Protein AF-A0A2P2IF56-F1 (afdb_monomer_lite)

Secondary structure (DSSP, 8-state):
--HHHHHHHHHHHHHHHHHHHHHHHHHHHHH-GGGHHHHHHHHHH---TTTTSTTHHHHHHHHHHTT-SHHHIIIIIIHHHHHHTTGGG----SHHHHHHHHHHHHHHHHHHHHHHHHHTT-

Radius of gyration: 17.02 Å; chains: 1; bounding box: 40×33×52 Å

Organism: NCBI:txid1518452

Foldseek 3Di:
DDPVVVVVVVVVVVVVVVVVVLVVLLVVCVVAVLCLLVVQVCLVPDDDPPPPPPCVVVVQVVVVVVPDDLQCCLPVPLVCSCVSSVLVPRDHPDPSSVVSSVSSVVVSVVSVVVVVVVVVVD

Sequence (122 aa):
LDLTKILLRIAKDESSHNVFYNQVVDAHLELNPDLITHVWPVIRNFKMPGGSLKDFDERMKAIQKVGYGSEEYVNQVLDVLIKRWKITKLEPKTLEGKKAKENILKYVEKLKRINAKLKKRN

pLDDT: mean 91.29, std 8.12, range [54.56, 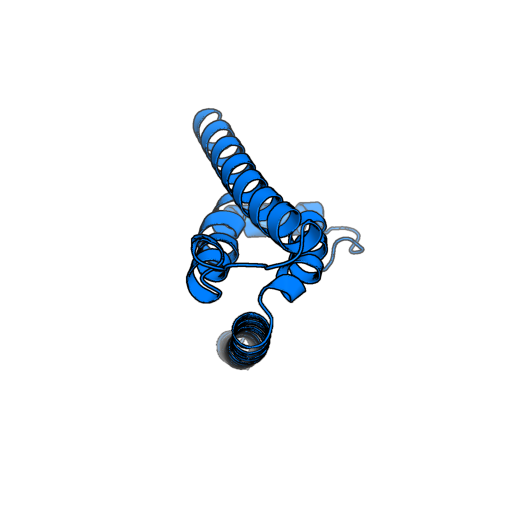98.31]

Structure (mmCIF, N/CA/C/O backbone):
data_AF-A0A2P2IF56-F1
#
_entry.id   AF-A0A2P2IF56-F1
#
loop_
_atom_site.group_PDB
_atom_site.id
_atom_site.type_symbol
_atom_site.label_atom_id
_atom_site.label_alt_id
_atom_site.label_comp_id
_atom_site.label_asym_id
_atom_site.label_entity_id
_atom_site.label_seq_id
_atom_site.pdbx_PDB_ins_code
_atom_site.Cartn_x
_atom_site.Cartn_y
_atom_site.Cartn_z
_atom_site.occupancy
_atom_site.B_iso_or_equiv
_atom_site.auth_seq_id
_atom_site.auth_comp_id
_atom_site.auth_asym_id
_atom_site.auth_atom_id
_atom_site.pdbx_PDB_model_num
ATOM 1 N N . LEU A 1 1 ? 12.502 -9.087 -33.395 1.00 58.44 1 LEU A N 1
ATOM 2 C CA . LEU A 1 1 ? 11.429 -9.198 -32.381 1.00 58.44 1 LEU A CA 1
ATOM 3 C C . LEU A 1 1 ? 11.254 -7.827 -31.750 1.00 58.44 1 LEU A C 1
ATOM 5 O O . LEU A 1 1 ? 12.242 -7.245 -31.333 1.00 58.44 1 LEU A O 1
ATOM 9 N N . ASP A 1 2 ? 10.042 -7.291 -31.762 1.00 85.50 2 ASP A N 1
ATOM 10 C CA . ASP A 1 2 ? 9.759 -5.920 -31.335 1.00 85.50 2 ASP A CA 1
ATOM 11 C C . ASP A 1 2 ? 9.714 -5.849 -29.798 1.00 85.50 2 ASP A C 1
ATOM 13 O O . ASP A 1 2 ? 8.799 -6.404 -29.186 1.00 85.50 2 ASP A O 1
ATOM 17 N N . LEU A 1 3 ? 10.727 -5.230 -29.177 1.00 91.31 3 LEU A N 1
ATOM 18 C CA . LEU A 1 3 ? 10.863 -5.063 -27.719 1.00 91.31 3 LEU A CA 1
ATOM 19 C C . LEU A 1 3 ? 9.564 -4.541 -27.087 1.00 91.31 3 LEU A C 1
ATOM 21 O O . LEU A 1 3 ? 9.150 -5.010 -26.027 1.00 91.31 3 LEU A O 1
ATOM 25 N N . THR A 1 4 ? 8.876 -3.643 -27.791 1.00 92.75 4 THR A N 1
ATOM 26 C CA . THR A 1 4 ? 7.581 -3.088 -27.395 1.00 92.75 4 THR A CA 1
ATOM 27 C C . THR A 1 4 ? 6.544 -4.178 -27.141 1.00 92.75 4 THR A C 1
ATOM 29 O O . THR A 1 4 ? 5.838 -4.140 -26.137 1.00 92.75 4 THR A O 1
ATOM 32 N N . LYS A 1 5 ? 6.473 -5.204 -27.998 1.00 92.81 5 LYS A N 1
ATOM 33 C CA . LYS A 1 5 ? 5.502 -6.301 -27.851 1.00 92.81 5 LYS A CA 1
ATOM 34 C C . LYS A 1 5 ? 5.762 -7.138 -26.602 1.00 92.81 5 LYS A C 1
ATOM 36 O O . LYS A 1 5 ? 4.810 -7.576 -25.962 1.00 92.81 5 LYS A O 1
ATOM 41 N N . ILE A 1 6 ? 7.031 -7.351 -26.250 1.00 94.62 6 ILE A N 1
ATOM 42 C CA . ILE A 1 6 ? 7.403 -8.086 -25.033 1.00 94.62 6 ILE A CA 1
ATOM 43 C C . ILE A 1 6 ? 7.020 -7.264 -23.800 1.00 94.62 6 ILE A C 1
ATOM 45 O O . ILE A 1 6 ? 6.339 -7.776 -22.913 1.00 94.62 6 ILE A O 1
ATOM 49 N N . LEU A 1 7 ? 7.389 -5.979 -23.772 1.00 94.56 7 LEU A N 1
ATOM 50 C CA . LEU A 1 7 ? 7.087 -5.090 -22.649 1.00 94.56 7 LEU A CA 1
ATOM 51 C C . LEU A 1 7 ? 5.579 -4.908 -22.437 1.00 94.56 7 LEU A C 1
ATOM 53 O O . LEU A 1 7 ? 5.117 -4.972 -21.302 1.00 94.56 7 LEU A O 1
ATOM 57 N N . LEU A 1 8 ? 4.796 -4.756 -23.510 1.00 94.56 8 LEU A N 1
ATOM 58 C CA . LEU A 1 8 ? 3.335 -4.662 -23.417 1.00 94.56 8 LEU A CA 1
ATOM 59 C C . LEU A 1 8 ? 2.703 -5.936 -22.852 1.00 94.56 8 LEU A C 1
ATOM 61 O O . LEU A 1 8 ? 1.718 -5.858 -22.119 1.00 94.56 8 LEU A O 1
ATOM 65 N N . ARG A 1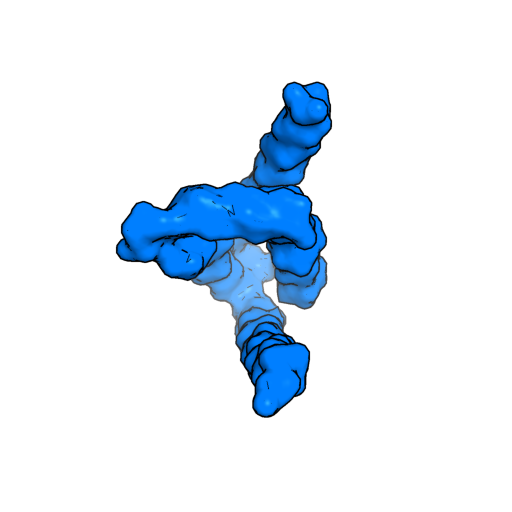 9 ? 3.261 -7.109 -23.168 1.00 94.31 9 ARG A N 1
ATOM 66 C CA . ARG A 1 9 ? 2.770 -8.373 -22.617 1.00 94.31 9 ARG A CA 1
ATOM 67 C C . ARG A 1 9 ? 3.053 -8.478 -21.121 1.00 94.31 9 ARG A C 1
ATOM 69 O O . ARG A 1 9 ? 2.128 -8.758 -20.370 1.00 94.31 9 ARG A O 1
ATOM 76 N N . ILE A 1 10 ? 4.273 -8.148 -20.695 1.00 95.19 10 ILE A N 1
ATOM 77 C CA . ILE A 1 10 ? 4.637 -8.094 -19.270 1.00 95.19 10 ILE A CA 1
ATOM 78 C C . ILE A 1 10 ? 3.734 -7.099 -18.528 1.00 95.19 10 ILE A C 1
ATOM 80 O O . ILE A 1 10 ? 3.155 -7.438 -17.503 1.00 95.19 10 ILE A O 1
ATOM 84 N N . ALA A 1 11 ? 3.543 -5.894 -19.072 1.00 93.81 11 ALA A N 1
ATOM 85 C CA . ALA A 1 11 ? 2.684 -4.881 -18.462 1.00 93.81 11 ALA A CA 1
ATOM 86 C C . ALA A 1 11 ? 1.228 -5.357 -18.307 1.00 93.81 11 ALA A C 1
ATOM 88 O O . ALA A 1 11 ? 0.586 -5.074 -17.294 1.00 93.81 11 ALA A O 1
ATOM 89 N N . LYS A 1 12 ? 0.704 -6.106 -19.286 1.00 94.88 12 LYS A N 1
ATOM 90 C CA . LYS A 1 12 ? -0.639 -6.695 -19.211 1.00 94.88 12 LYS A CA 1
ATOM 91 C C . LYS A 1 12 ? -0.742 -7.723 -18.081 1.00 94.88 12 LYS A C 1
ATOM 93 O O . LYS A 1 12 ? -1.722 -7.698 -17.331 1.00 94.88 12 LYS A O 1
ATOM 98 N N . ASP A 1 13 ? 0.256 -8.584 -17.939 1.00 96.38 13 ASP A N 1
ATOM 99 C CA . ASP A 1 13 ? 0.278 -9.597 -16.884 1.00 96.38 13 ASP A CA 1
ATOM 100 C C . ASP A 1 13 ? 0.353 -8.929 -15.498 1.00 96.38 13 ASP A C 1
ATOM 102 O O . ASP A 1 13 ? -0.492 -9.192 -14.640 1.00 96.38 13 ASP A O 1
ATOM 106 N N . GLU A 1 14 ? 1.241 -7.946 -15.321 1.00 93.56 14 GLU A N 1
ATOM 107 C CA . GLU A 1 14 ? 1.349 -7.165 -14.079 1.00 93.56 14 GLU A CA 1
ATOM 108 C C . GLU A 1 14 ? 0.062 -6.405 -13.738 1.00 93.56 14 GLU A C 1
ATOM 110 O O . GLU A 1 14 ? -0.339 -6.336 -12.574 1.00 93.56 14 GLU A O 1
ATOM 115 N N . SER A 1 15 ? -0.643 -5.876 -14.743 1.00 93.94 15 SER A N 1
ATOM 116 C CA . SER A 1 15 ? -1.939 -5.224 -14.520 1.00 93.94 15 SER A CA 1
ATOM 117 C C . SER A 1 15 ? -2.990 -6.205 -13.984 1.00 93.94 15 SER A C 1
ATOM 119 O O . SER A 1 15 ? -3.770 -5.856 -13.097 1.00 93.94 15 SER A O 1
ATOM 121 N N . SER A 1 16 ? -2.966 -7.456 -14.456 1.00 94.75 16 SER A N 1
ATOM 122 C CA . SER A 1 16 ? -3.888 -8.505 -14.014 1.00 94.75 16 SER A CA 1
ATOM 123 C C . SER A 1 16 ? -3.562 -8.954 -12.589 1.00 94.75 16 SER A C 1
ATOM 125 O O . SER A 1 16 ? -4.464 -9.047 -11.754 1.00 94.75 16 SER A O 1
ATOM 127 N N . HIS A 1 17 ? -2.275 -9.138 -12.271 1.00 96.19 17 HIS A N 1
ATOM 128 C CA . HIS A 1 17 ? -1.817 -9.413 -10.906 1.00 96.19 17 HIS A CA 1
ATOM 129 C C . HIS A 1 17 ? -2.217 -8.294 -9.943 1.00 96.19 17 HIS A C 1
ATOM 131 O O . HIS A 1 17 ? -2.765 -8.556 -8.872 1.00 96.19 17 HIS A O 1
ATOM 137 N N . ASN A 1 18 ? -2.002 -7.037 -10.337 1.00 94.31 18 ASN A N 1
ATOM 138 C CA . ASN A 1 18 ? -2.368 -5.883 -9.527 1.00 94.31 18 ASN A CA 1
ATOM 139 C C . ASN A 1 18 ? -3.869 -5.864 -9.206 1.00 94.31 18 ASN A C 1
ATOM 141 O O . ASN A 1 18 ? -4.246 -5.643 -8.054 1.00 94.31 18 ASN A O 1
ATOM 145 N N . VAL A 1 19 ? -4.731 -6.120 -10.195 1.00 95.56 19 VAL A N 1
ATOM 146 C CA . VAL A 1 19 ? -6.184 -6.181 -9.981 1.00 95.56 19 VAL A CA 1
ATOM 147 C C . VAL A 1 19 ? -6.548 -7.313 -9.026 1.00 95.56 19 VAL A C 1
ATOM 149 O O . VAL A 1 19 ? -7.280 -7.060 -8.067 1.00 95.56 19 VAL A O 1
ATOM 152 N N . PHE A 1 20 ? -6.007 -8.512 -9.249 1.00 97.19 20 PHE A N 1
ATOM 153 C CA . PHE A 1 20 ? -6.272 -9.684 -8.418 1.00 97.19 20 PHE A CA 1
ATOM 154 C C . PHE A 1 20 ? -5.918 -9.433 -6.946 1.00 97.19 20 PHE A C 1
ATOM 156 O O . PHE A 1 20 ? -6.792 -9.514 -6.082 1.00 97.19 20 PHE A O 1
ATOM 163 N N . TYR A 1 21 ? -4.673 -9.046 -6.647 1.00 96.31 21 TYR A N 1
ATOM 164 C CA . TYR A 1 21 ? -4.247 -8.816 -5.262 1.00 96.31 21 TYR A CA 1
ATOM 165 C C . TYR A 1 21 ? -5.039 -7.697 -4.590 1.00 96.31 21 TYR A C 1
ATOM 167 O O . TYR A 1 21 ? -5.411 -7.815 -3.422 1.00 96.31 21 TYR A O 1
ATOM 175 N N . ASN A 1 22 ? -5.351 -6.629 -5.325 1.00 96.00 22 ASN A N 1
ATOM 176 C CA . ASN A 1 22 ? -6.147 -5.545 -4.773 1.00 96.00 22 ASN A CA 1
ATOM 177 C C . ASN A 1 22 ? -7.570 -5.977 -4.419 1.00 96.00 22 ASN A C 1
ATOM 179 O O . ASN A 1 22 ? -8.067 -5.546 -3.384 1.00 96.00 22 ASN A O 1
ATOM 183 N N . GLN A 1 23 ? -8.219 -6.789 -5.258 1.00 96.75 23 GLN A N 1
ATOM 184 C CA . GLN A 1 23 ? -9.556 -7.323 -4.976 1.00 96.75 23 GLN A CA 1
ATOM 185 C C . GLN A 1 23 ? -9.544 -8.260 -3.769 1.00 96.75 23 GLN A C 1
ATOM 187 O O . GLN A 1 23 ? -10.430 -8.175 -2.926 1.00 96.75 23 GLN A O 1
ATOM 192 N N . VAL A 1 24 ? -8.519 -9.110 -3.658 1.00 97.50 24 VAL A N 1
ATOM 193 C CA . VAL A 1 24 ? -8.356 -10.004 -2.508 1.00 97.50 24 VAL A CA 1
ATOM 194 C C . VAL A 1 24 ? -8.235 -9.195 -1.218 1.00 97.50 24 VAL A C 1
ATOM 196 O O . VAL A 1 24 ? -8.986 -9.448 -0.281 1.00 97.50 24 VAL A O 1
ATOM 199 N N . VAL A 1 25 ? -7.339 -8.206 -1.162 1.00 97.31 25 VAL A N 1
ATOM 200 C CA . VAL A 1 25 ? -7.155 -7.380 0.045 1.00 97.31 25 VAL A CA 1
ATOM 201 C C . VAL A 1 25 ? -8.422 -6.595 0.387 1.00 97.31 25 VAL A C 1
ATOM 203 O O . VAL A 1 25 ? -8.807 -6.566 1.552 1.00 97.31 25 VAL A O 1
ATOM 206 N N . ASP A 1 26 ? -9.090 -6.007 -0.609 1.00 97.25 26 ASP A N 1
ATOM 207 C CA . ASP A 1 26 ? -10.341 -5.264 -0.409 1.00 97.25 26 ASP A CA 1
ATOM 208 C C . ASP A 1 26 ? -11.421 -6.158 0.221 1.00 97.25 26 ASP A C 1
ATOM 210 O O . ASP A 1 26 ? -11.948 -5.836 1.283 1.00 97.25 26 ASP A O 1
ATOM 214 N N . ALA A 1 27 ? -11.648 -7.350 -0.344 1.00 97.75 27 ALA A N 1
ATOM 215 C CA . ALA A 1 27 ? -12.611 -8.315 0.186 1.00 97.75 27 ALA A CA 1
ATOM 216 C C . ALA A 1 27 ? -12.279 -8.755 1.624 1.00 97.75 27 ALA A C 1
ATOM 218 O O . ALA A 1 27 ? -13.170 -8.878 2.463 1.00 97.75 27 ALA A O 1
ATOM 219 N N . HIS A 1 28 ? -10.996 -8.959 1.945 1.00 97.38 28 HIS A N 1
ATOM 220 C CA . HIS A 1 28 ? -10.584 -9.309 3.308 1.00 97.38 28 HIS A CA 1
ATOM 221 C C . HIS A 1 28 ? -10.834 -8.167 4.300 1.00 97.38 28 HIS A C 1
ATOM 223 O O . HIS A 1 28 ? -11.284 -8.425 5.415 1.00 97.38 28 HIS A O 1
ATOM 229 N N . LEU A 1 29 ? -10.570 -6.917 3.909 1.00 97.56 29 LEU A N 1
ATOM 230 C CA . LEU A 1 29 ? -10.817 -5.747 4.755 1.00 97.56 29 LEU A CA 1
ATOM 231 C C . LEU A 1 29 ? -12.314 -5.463 4.938 1.00 97.56 29 LEU A C 1
ATOM 233 O O . LEU A 1 29 ? -12.706 -5.004 6.010 1.00 97.56 29 LEU A O 1
ATOM 237 N N . GLU A 1 30 ? -13.146 -5.758 3.936 1.00 96.31 30 GLU A N 1
ATOM 238 C CA . GLU A 1 30 ? -14.608 -5.679 4.052 1.00 96.31 30 GLU A CA 1
ATOM 239 C C . GLU A 1 30 ? -15.156 -6.720 5.041 1.00 96.31 30 GLU A C 1
ATOM 241 O O . GLU A 1 30 ? -16.026 -6.397 5.850 1.00 96.31 30 GLU A O 1
ATOM 246 N N . LEU A 1 31 ? -14.614 -7.943 5.034 1.00 97.44 31 LEU A N 1
ATOM 247 C CA . LEU A 1 31 ? -14.993 -8.997 5.983 1.00 97.44 31 LEU A CA 1
ATOM 248 C C . LEU A 1 31 ? -14.474 -8.727 7.400 1.00 97.44 31 LEU A C 1
ATOM 250 O O . LEU A 1 31 ? -15.193 -8.932 8.380 1.00 97.44 31 LEU A O 1
ATOM 254 N N . ASN A 1 32 ? -13.220 -8.290 7.520 1.00 97.94 32 ASN A N 1
ATOM 255 C CA . ASN A 1 32 ? -12.587 -7.989 8.795 1.00 97.94 32 ASN A CA 1
ATOM 256 C C . ASN A 1 32 ? -11.702 -6.729 8.707 1.00 97.94 32 ASN A C 1
ATOM 258 O O . ASN A 1 32 ? -10.513 -6.816 8.375 1.00 97.94 32 ASN A O 1
ATOM 262 N N . PRO A 1 33 ? -12.243 -5.566 9.110 1.00 97.75 33 PRO A N 1
ATOM 263 C CA . PRO A 1 33 ? -11.506 -4.306 9.155 1.00 97.75 33 PRO A CA 1
ATOM 264 C C . PRO A 1 33 ? -10.232 -4.329 10.013 1.00 97.75 33 PRO A C 1
ATOM 266 O O . PRO A 1 33 ? -9.313 -3.547 9.766 1.00 97.75 33 PRO A O 1
ATOM 269 N N . ASP A 1 34 ? -10.136 -5.214 11.011 1.00 98.25 34 ASP A N 1
ATOM 270 C CA . ASP A 1 34 ? -8.964 -5.306 11.887 1.00 98.25 34 ASP A CA 1
ATOM 271 C C . ASP A 1 34 ? -7.727 -5.893 11.189 1.00 98.25 34 ASP A C 1
ATOM 273 O O . ASP A 1 34 ? -6.603 -5.684 11.654 1.00 98.25 34 ASP A O 1
ATOM 277 N N . LEU A 1 35 ? -7.883 -6.517 10.015 1.00 97.88 35 LEU A N 1
ATOM 278 C CA . LEU A 1 35 ? -6.757 -6.985 9.195 1.00 97.88 35 LEU A CA 1
ATOM 279 C C . LEU A 1 35 ? -5.880 -5.843 8.656 1.00 97.88 35 LEU A C 1
ATOM 281 O O . LEU A 1 35 ? -4.754 -6.084 8.217 1.00 97.88 35 LEU A O 1
ATOM 285 N N . ILE A 1 36 ? -6.331 -4.586 8.759 1.00 97.88 36 ILE A N 1
ATOM 286 C CA . ILE A 1 36 ? -5.508 -3.404 8.458 1.00 97.88 36 ILE A CA 1
ATOM 287 C C . ILE A 1 36 ? -4.208 -3.360 9.285 1.00 97.88 36 ILE A C 1
ATOM 289 O O . ILE A 1 36 ? -3.219 -2.751 8.868 1.00 97.88 36 ILE A O 1
ATOM 293 N N . THR A 1 37 ? -4.174 -4.053 10.429 1.00 98.00 37 THR A N 1
ATOM 294 C CA . THR A 1 37 ? -2.964 -4.287 11.233 1.00 98.00 37 THR A CA 1
ATOM 295 C C . THR A 1 37 ? -1.821 -4.908 10.431 1.00 98.00 37 THR A C 1
ATOM 297 O O . THR A 1 37 ? -0.671 -4.511 10.622 1.00 98.00 37 THR A O 1
ATOM 300 N N . HIS A 1 38 ? -2.118 -5.808 9.490 1.00 97.19 38 HIS A N 1
ATOM 301 C CA . HIS A 1 38 ? -1.123 -6.461 8.634 1.00 97.19 38 HIS A CA 1
ATOM 302 C C . HIS A 1 38 ? -0.699 -5.600 7.440 1.00 97.19 38 HIS A C 1
ATOM 304 O O . HIS A 1 38 ? 0.415 -5.742 6.940 1.00 97.19 38 HIS A O 1
ATOM 310 N N . VAL A 1 39 ? -1.541 -4.656 7.015 1.00 96.56 39 VAL A N 1
ATOM 311 C CA . VAL A 1 39 ? -1.225 -3.725 5.919 1.00 96.56 39 VAL A CA 1
ATOM 312 C C . VAL A 1 39 ? -0.194 -2.683 6.361 1.00 96.56 39 VAL A C 1
ATOM 314 O O . VAL A 1 39 ? 0.706 -2.325 5.599 1.00 96.56 39 VAL A O 1
ATOM 317 N N . TRP A 1 40 ? -0.279 -2.211 7.608 1.00 96.88 40 TRP A N 1
ATOM 318 C CA . TRP A 1 40 ? 0.632 -1.193 8.138 1.00 96.88 40 TRP A CA 1
ATOM 319 C C . TRP A 1 40 ? 2.133 -1.527 8.000 1.00 96.88 40 TRP A C 1
ATOM 321 O O . TRP A 1 40 ? 2.863 -0.703 7.437 1.00 96.88 40 TRP A O 1
ATOM 331 N N . PRO A 1 41 ? 2.642 -2.686 8.467 1.00 96.38 41 PRO A N 1
ATOM 332 C CA . PRO A 1 41 ? 4.062 -3.006 8.345 1.00 96.38 41 PRO A CA 1
ATOM 333 C C . PRO A 1 41 ? 4.520 -3.107 6.886 1.00 96.38 41 PRO A C 1
ATOM 335 O O . PRO A 1 41 ? 5.666 -2.762 6.600 1.00 96.38 41 PRO A O 1
ATOM 338 N N . VAL A 1 42 ? 3.639 -3.513 5.965 1.00 94.38 42 VAL A N 1
ATOM 339 C CA . VAL A 1 42 ? 3.942 -3.563 4.527 1.00 94.38 42 VAL A CA 1
ATOM 340 C C . VAL A 1 42 ? 4.136 -2.152 3.974 1.00 94.38 42 VAL A C 1
ATOM 342 O O . VAL A 1 42 ? 5.163 -1.879 3.361 1.00 94.38 42 VAL A O 1
ATOM 345 N N . ILE A 1 43 ? 3.212 -1.226 4.259 1.00 93.62 43 ILE A N 1
ATOM 346 C CA . ILE A 1 43 ? 3.322 0.175 3.811 1.00 93.62 43 ILE A CA 1
ATOM 347 C C . ILE A 1 43 ? 4.571 0.848 4.392 1.00 93.62 43 ILE A C 1
ATOM 349 O O . ILE A 1 43 ? 5.280 1.559 3.681 1.00 93.62 43 ILE A O 1
ATOM 353 N N . ARG A 1 44 ? 4.859 0.628 5.680 1.00 93.88 44 ARG A N 1
ATOM 354 C CA . ARG A 1 44 ? 5.986 1.271 6.371 1.00 93.88 44 ARG A CA 1
ATOM 355 C C . ARG A 1 44 ? 7.346 0.791 5.871 1.00 93.88 44 ARG A C 1
ATOM 357 O O . ARG A 1 44 ? 8.288 1.580 5.839 1.00 93.88 44 ARG A O 1
ATOM 364 N N . ASN A 1 45 ? 7.459 -0.496 5.553 1.00 91.50 45 ASN A N 1
ATOM 365 C CA . ASN A 1 45 ? 8.733 -1.132 5.224 1.00 91.50 45 ASN A CA 1
ATOM 366 C C . ASN A 1 45 ? 8.905 -1.382 3.722 1.00 91.50 45 ASN A C 1
ATOM 368 O O . ASN A 1 45 ? 9.861 -2.057 3.335 1.00 91.50 45 ASN A O 1
ATOM 372 N N . PHE A 1 46 ? 8.010 -0.853 2.881 1.00 89.44 46 PHE A N 1
ATOM 373 C CA . PHE A 1 46 ? 8.113 -1.009 1.439 1.00 89.44 46 PHE A CA 1
ATOM 374 C C . PHE A 1 46 ? 9.441 -0.443 0.927 1.00 89.44 46 PHE A C 1
ATOM 376 O O . PHE A 1 46 ? 9.815 0.698 1.210 1.00 89.44 46 PHE A O 1
ATOM 383 N N . LYS A 1 47 ? 10.150 -1.259 0.152 1.00 83.38 47 LYS A N 1
ATOM 384 C CA . LYS A 1 47 ? 11.374 -0.891 -0.554 1.00 83.38 47 LYS A CA 1
ATOM 385 C C . LYS A 1 47 ? 11.231 -1.333 -1.996 1.00 83.38 47 LYS A C 1
ATOM 387 O O . LYS A 1 47 ? 10.696 -2.409 -2.258 1.00 83.38 47 LYS A O 1
ATOM 392 N N . MET A 1 48 ? 11.736 -0.515 -2.914 1.00 82.50 48 MET A N 1
ATOM 393 C CA . MET A 1 48 ? 11.782 -0.891 -4.322 1.00 82.50 48 MET A CA 1
ATOM 394 C C . MET A 1 48 ? 12.551 -2.216 -4.474 1.00 82.50 48 MET A C 1
ATOM 396 O O . MET A 1 48 ? 13.661 -2.338 -3.940 1.00 82.50 48 MET A O 1
ATOM 400 N N . PRO A 1 49 ? 11.972 -3.220 -5.156 1.00 77.69 49 PRO A N 1
ATOM 401 C CA . PRO A 1 49 ? 12.658 -4.479 -5.401 1.00 77.69 49 PRO A CA 1
ATOM 402 C C . PRO A 1 49 ? 13.894 -4.238 -6.278 1.00 77.69 49 PRO A C 1
ATOM 404 O O . PRO A 1 49 ? 13.914 -3.331 -7.108 1.00 77.69 49 PRO A O 1
ATOM 407 N N . GLY A 1 50 ? 14.939 -5.046 -6.085 1.00 75.88 50 GLY A N 1
ATOM 408 C CA . GLY A 1 50 ? 16.208 -4.905 -6.811 1.00 75.88 50 GLY A CA 1
ATOM 409 C C . GLY A 1 50 ? 17.313 -4.160 -6.058 1.00 75.88 50 GLY A C 1
ATOM 410 O O . GLY A 1 50 ? 18.398 -4.007 -6.606 1.00 75.88 50 GLY A O 1
ATOM 411 N N . GLY A 1 51 ? 17.095 -3.768 -4.797 1.00 74.12 51 GLY A N 1
ATOM 412 C CA . GLY A 1 51 ? 18.115 -3.112 -3.961 1.00 74.12 51 GLY A CA 1
ATOM 413 C C . GLY A 1 51 ? 19.389 -3.932 -3.696 1.00 74.12 51 GLY A C 1
ATOM 414 O O . GLY A 1 51 ? 20.361 -3.393 -3.186 1.00 74.12 51 GLY A O 1
ATOM 415 N N . SER A 1 52 ? 19.406 -5.223 -4.042 1.00 76.19 52 SER A N 1
ATOM 416 C CA . SER A 1 52 ? 20.597 -6.082 -4.008 1.00 76.19 52 SER A CA 1
ATOM 417 C C . SER A 1 52 ? 21.457 -5.999 -5.278 1.00 76.19 52 SER A C 1
ATOM 419 O O . SER A 1 52 ? 22.497 -6.650 -5.353 1.00 76.19 52 SER A O 1
ATOM 421 N N . LEU A 1 53 ? 21.030 -5.247 -6.299 1.00 81.50 53 LEU A N 1
ATOM 422 C CA . LEU A 1 53 ? 21.794 -5.054 -7.530 1.00 81.50 53 LEU A CA 1
ATOM 423 C C . LEU A 1 53 ? 22.923 -4.043 -7.304 1.00 81.50 53 LEU A C 1
ATOM 425 O O . LEU A 1 53 ? 22.699 -2.968 -6.754 1.00 81.50 53 LEU A O 1
ATOM 429 N N . LYS A 1 54 ? 24.123 -4.367 -7.800 1.00 77.50 54 LYS A N 1
ATOM 430 C CA . LYS A 1 54 ? 25.332 -3.538 -7.651 1.00 77.50 54 LYS A CA 1
ATOM 431 C C . LYS A 1 54 ? 25.146 -2.093 -8.148 1.00 77.50 54 LYS A C 1
ATOM 433 O O . LYS A 1 54 ? 25.640 -1.175 -7.508 1.00 77.50 54 LYS A O 1
ATOM 438 N N . ASP A 1 55 ? 24.367 -1.901 -9.216 1.00 84.38 55 ASP A N 1
ATOM 439 C CA . ASP A 1 55 ? 24.140 -0.590 -9.852 1.00 84.38 55 ASP A CA 1
ATOM 440 C C . ASP A 1 55 ? 22.719 -0.049 -9.600 1.00 84.38 55 ASP A C 1
ATOM 442 O O . ASP A 1 55 ? 22.160 0.691 -10.415 1.00 84.38 55 ASP A O 1
ATOM 446 N N . PHE A 1 56 ? 22.074 -0.472 -8.508 1.00 82.81 56 PHE A N 1
ATOM 447 C CA . PHE A 1 56 ? 20.680 -0.124 -8.225 1.00 82.81 56 PHE A CA 1
ATOM 448 C C . PHE A 1 56 ? 20.448 1.391 -8.177 1.00 82.81 56 PHE A C 1
ATOM 450 O O . PHE A 1 56 ? 19.519 1.889 -8.811 1.00 82.81 56 PHE A O 1
ATOM 457 N N . ASP A 1 57 ? 21.318 2.135 -7.494 1.00 81.69 57 ASP A N 1
ATOM 458 C CA . ASP A 1 57 ? 21.153 3.580 -7.317 1.00 81.69 57 ASP A CA 1
ATOM 459 C C . ASP A 1 57 ? 21.259 4.355 -8.637 1.00 81.69 57 ASP A C 1
ATOM 461 O O . ASP A 1 57 ? 20.515 5.312 -8.865 1.00 81.69 57 ASP A O 1
ATOM 465 N N . GLU A 1 58 ? 22.145 3.934 -9.541 1.00 85.31 58 GLU A N 1
ATOM 466 C CA . GLU A 1 58 ? 22.280 4.548 -10.865 1.00 85.31 58 GLU A CA 1
ATOM 467 C C . GLU A 1 58 ? 21.054 4.272 -11.736 1.00 85.31 58 GLU A C 1
ATOM 469 O O . GLU A 1 58 ? 20.507 5.186 -12.360 1.00 85.31 58 GLU A O 1
ATOM 474 N N . ARG A 1 59 ? 20.561 3.028 -11.715 1.00 83.06 59 ARG A N 1
ATOM 475 C CA . ARG A 1 59 ? 19.337 2.632 -12.425 1.00 83.06 59 ARG A CA 1
ATOM 476 C C . ARG A 1 59 ? 18.122 3.380 -11.894 1.00 83.06 59 ARG A C 1
ATOM 478 O O . ARG A 1 59 ? 17.330 3.890 -12.682 1.00 83.06 59 ARG A O 1
ATOM 485 N N . MET A 1 60 ? 18.000 3.520 -10.576 1.00 83.31 60 MET A N 1
ATOM 486 C CA . MET A 1 60 ? 16.915 4.279 -9.960 1.00 83.31 60 MET A CA 1
ATOM 487 C C . MET A 1 60 ? 16.973 5.762 -10.329 1.00 83.31 60 MET A C 1
ATOM 489 O O . MET A 1 60 ? 15.932 6.339 -10.630 1.00 83.31 60 MET A O 1
ATOM 493 N N . LYS A 1 61 ? 18.161 6.380 -10.387 1.00 84.88 61 LYS A N 1
ATOM 494 C CA . LYS A 1 61 ? 18.311 7.760 -10.886 1.00 84.88 61 LYS A CA 1
ATOM 495 C C . LYS A 1 61 ? 17.875 7.891 -12.346 1.00 84.88 61 LYS A C 1
ATOM 497 O O . LYS A 1 61 ? 17.236 8.879 -12.697 1.00 84.88 61 LYS A O 1
ATOM 502 N N . ALA A 1 62 ? 18.204 6.919 -13.195 1.00 85.75 62 ALA A N 1
ATOM 503 C CA . ALA A 1 62 ? 17.767 6.917 -14.590 1.00 85.75 62 ALA A CA 1
ATOM 504 C C . ALA A 1 62 ? 16.236 6.799 -14.707 1.00 85.75 62 ALA A C 1
ATOM 506 O O . ALA A 1 62 ? 15.62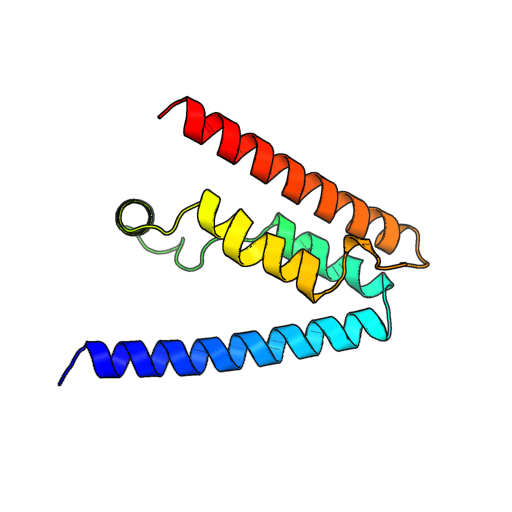5 7.565 -15.447 1.00 85.75 62 ALA A O 1
ATOM 507 N N . ILE A 1 63 ? 15.617 5.910 -13.923 1.00 84.06 63 ILE A N 1
ATOM 508 C CA . ILE A 1 63 ? 14.158 5.718 -13.867 1.00 84.06 63 ILE A CA 1
ATOM 509 C C . ILE A 1 63 ? 13.445 6.981 -13.353 1.00 84.06 63 ILE A C 1
ATOM 511 O O . ILE A 1 63 ? 12.445 7.411 -13.925 1.00 84.06 63 ILE A O 1
ATOM 515 N N . GLN A 1 64 ? 13.991 7.631 -12.324 1.00 83.75 64 GLN A N 1
ATOM 516 C CA . GLN A 1 64 ? 13.447 8.884 -11.793 1.00 83.75 64 GLN A CA 1
ATOM 517 C C . GLN A 1 64 ? 13.432 9.999 -12.841 1.00 83.75 64 GLN A C 1
ATOM 519 O O . GLN A 1 64 ? 12.442 10.716 -12.949 1.00 83.75 64 GLN A O 1
ATOM 524 N N . LYS A 1 65 ? 14.484 10.112 -13.664 1.00 80.94 65 LYS A N 1
ATOM 525 C CA . LYS A 1 65 ? 14.555 11.114 -14.743 1.00 80.94 65 LYS A CA 1
ATOM 526 C C . LYS A 1 65 ? 13.475 10.938 -15.810 1.00 80.94 65 LYS A C 1
ATOM 528 O O . LYS A 1 65 ? 13.085 11.922 -16.426 1.00 80.94 65 LYS A O 1
ATOM 533 N N . VAL A 1 66 ? 13.016 9.708 -16.037 1.00 82.94 66 VAL A N 1
ATOM 534 C CA . VAL A 1 66 ? 11.975 9.398 -17.031 1.00 82.94 66 VAL A CA 1
ATOM 535 C C . VAL A 1 66 ? 10.573 9.316 -16.422 1.00 82.94 66 VAL A C 1
ATOM 537 O O . VAL A 1 66 ? 9.631 8.949 -17.117 1.00 82.94 66 VAL A O 1
ATOM 540 N N . GLY A 1 67 ? 10.420 9.705 -15.150 1.00 75.25 67 GLY A N 1
ATOM 541 C CA . GLY A 1 67 ? 9.115 9.958 -14.541 1.00 75.25 67 GLY A CA 1
ATOM 542 C C . GLY A 1 67 ? 8.621 8.910 -13.545 1.00 75.25 67 GLY A C 1
ATOM 543 O O . GLY A 1 67 ? 7.414 8.808 -13.363 1.00 75.25 67 GLY A O 1
ATOM 544 N N . TYR A 1 68 ? 9.498 8.129 -12.899 1.00 77.69 68 TYR A N 1
ATOM 545 C CA . TYR A 1 68 ? 9.086 7.317 -11.743 1.00 77.69 68 TYR A CA 1
ATOM 546 C C . TYR A 1 68 ? 10.024 7.480 -10.542 1.00 77.69 68 TYR A C 1
ATOM 548 O O . TYR A 1 68 ? 11.130 6.933 -10.502 1.00 77.69 68 TYR A O 1
ATOM 556 N N . GLY A 1 69 ? 9.565 8.222 -9.534 1.00 84.00 69 GLY A N 1
ATOM 557 C CA . GLY A 1 69 ? 10.281 8.458 -8.289 1.00 84.00 69 GLY A CA 1
ATOM 558 C C . GLY A 1 69 ? 9.390 8.429 -7.052 1.00 84.00 69 GLY A C 1
ATOM 559 O O . GLY A 1 69 ? 8.355 7.764 -6.996 1.00 84.00 69 GLY A O 1
ATOM 560 N N . SER A 1 70 ? 9.826 9.132 -6.005 1.00 84.25 70 SER A N 1
ATOM 561 C CA . SER A 1 70 ? 9.115 9.149 -4.723 1.00 84.25 70 SER A CA 1
ATOM 562 C C . SER A 1 70 ? 7.769 9.875 -4.791 1.00 84.25 70 SER A C 1
ATOM 564 O O . SER A 1 70 ? 6.875 9.553 -4.008 1.00 84.25 70 SER A O 1
ATOM 566 N N . GLU A 1 71 ? 7.610 10.848 -5.694 1.00 87.19 71 GLU A N 1
ATOM 567 C CA . GLU A 1 71 ? 6.351 11.574 -5.908 1.00 87.19 71 GLU A CA 1
ATOM 568 C C . GLU A 1 71 ? 5.306 10.667 -6.558 1.00 87.19 71 GLU A C 1
ATOM 570 O O . GLU A 1 71 ? 4.207 10.512 -6.022 1.00 87.19 71 GLU A O 1
ATOM 575 N N . GLU A 1 72 ? 5.669 9.996 -7.650 1.00 88.56 72 GLU A N 1
ATOM 576 C CA . GLU A 1 72 ? 4.776 9.087 -8.363 1.00 88.56 72 GLU A CA 1
ATOM 577 C C . GLU A 1 72 ? 4.383 7.896 -7.501 1.00 88.56 72 GLU A C 1
ATOM 579 O O . GLU A 1 72 ? 3.212 7.528 -7.489 1.00 88.56 72 GLU A O 1
ATOM 584 N N . TYR A 1 73 ? 5.301 7.344 -6.705 1.00 89.62 73 TYR A N 1
ATOM 585 C CA . TYR A 1 73 ? 4.948 6.285 -5.760 1.00 89.62 73 TYR A CA 1
ATOM 586 C C . TYR A 1 73 ? 3.840 6.722 -4.785 1.00 89.62 73 TYR A C 1
ATOM 588 O O . TYR A 1 73 ? 2.870 5.995 -4.565 1.00 89.62 73 TYR A O 1
ATOM 596 N N . VAL A 1 74 ? 3.933 7.926 -4.215 1.00 91.75 74 VAL A N 1
ATOM 597 C CA . VAL A 1 74 ? 2.902 8.412 -3.285 1.00 91.75 74 VAL A CA 1
ATOM 598 C C . VAL A 1 74 ? 1.580 8.667 -4.012 1.00 91.75 74 VAL A C 1
ATOM 600 O O . VAL A 1 74 ? 0.536 8.200 -3.556 1.00 91.75 74 VAL A O 1
ATOM 603 N N . ASN A 1 75 ? 1.621 9.362 -5.148 1.00 90.19 75 ASN A N 1
ATOM 604 C CA . ASN A 1 75 ? 0.416 9.834 -5.831 1.00 90.19 75 ASN A CA 1
ATOM 605 C C . ASN A 1 75 ? -0.290 8.734 -6.640 1.00 90.19 75 ASN A C 1
ATOM 607 O O . ASN A 1 75 ? -1.516 8.678 -6.678 1.00 90.19 75 ASN A O 1
ATOM 611 N N . GLN A 1 76 ? 0.470 7.868 -7.311 1.00 90.44 76 GLN A N 1
ATOM 612 C CA . GLN A 1 76 ? -0.064 6.862 -8.234 1.00 90.44 76 GLN A CA 1
ATOM 613 C C . GLN A 1 76 ? -0.221 5.484 -7.588 1.00 90.44 76 GLN A C 1
ATOM 615 O O . GLN A 1 76 ? -1.028 4.690 -8.064 1.00 90.44 76 GLN A O 1
ATOM 620 N N . VAL A 1 77 ? 0.511 5.190 -6.506 1.00 91.62 77 VAL A N 1
ATOM 621 C CA . VAL A 1 77 ? 0.402 3.905 -5.798 1.00 91.62 77 VAL A CA 1
ATOM 622 C C . VAL A 1 77 ? -0.305 4.088 -4.463 1.00 91.62 77 VAL A C 1
ATOM 624 O O . VAL A 1 77 ? -1.426 3.610 -4.305 1.00 91.62 77 VAL A O 1
ATOM 627 N N . LEU A 1 78 ? 0.300 4.796 -3.503 1.00 94.00 78 LEU A N 1
ATOM 628 C CA . LEU A 1 78 ? -0.249 4.855 -2.143 1.00 94.00 78 LEU A CA 1
ATOM 629 C C . LEU A 1 78 ? -1.641 5.488 -2.102 1.00 94.00 78 LEU A C 1
ATOM 631 O O . LEU A 1 78 ? -2.553 4.884 -1.546 1.00 94.00 78 LEU A O 1
ATOM 635 N N . ASP A 1 79 ? -1.841 6.649 -2.722 1.00 94.56 79 ASP A N 1
ATOM 636 C CA . ASP A 1 79 ? -3.152 7.311 -2.731 1.00 94.56 79 ASP A CA 1
ATOM 637 C C . ASP A 1 79 ? -4.239 6.469 -3.407 1.00 94.56 79 ASP A C 1
ATOM 639 O O . ASP A 1 79 ? -5.380 6.417 -2.933 1.00 94.56 79 ASP A O 1
ATOM 643 N N . VAL A 1 80 ? -3.879 5.755 -4.476 1.00 94.88 80 VAL A N 1
ATOM 644 C CA . VAL A 1 80 ? -4.788 4.833 -5.161 1.00 94.88 80 VAL A CA 1
ATOM 645 C C . VAL A 1 80 ? -5.178 3.680 -4.237 1.00 94.88 80 VAL A C 1
ATOM 647 O O . VAL A 1 80 ? -6.365 3.371 -4.145 1.00 94.88 80 VAL A O 1
ATOM 650 N N . LEU A 1 81 ? -4.227 3.094 -3.502 1.00 95.56 81 LEU A N 1
ATOM 651 C CA . LEU A 1 81 ? -4.497 2.020 -2.538 1.00 95.56 81 LEU A CA 1
ATOM 652 C C . LEU A 1 81 ? -5.349 2.499 -1.353 1.00 95.56 81 LEU A C 1
ATOM 654 O O . LEU A 1 81 ? -6.334 1.845 -1.012 1.00 95.56 81 LEU A O 1
ATOM 658 N N . ILE A 1 82 ? -5.040 3.667 -0.770 1.00 96.38 82 ILE A N 1
ATOM 659 C CA . ILE A 1 82 ? -5.839 4.267 0.316 1.00 96.38 82 ILE A CA 1
ATOM 660 C C . ILE A 1 82 ? -7.292 4.463 -0.124 1.00 96.38 82 ILE A C 1
ATOM 662 O O . ILE A 1 82 ? -8.216 4.146 0.632 1.00 96.38 82 ILE A O 1
ATOM 666 N N . LYS A 1 83 ? -7.500 4.973 -1.345 1.00 96.38 83 LYS A N 1
ATOM 667 C CA . LYS A 1 83 ? -8.837 5.181 -1.909 1.00 96.38 83 LYS A CA 1
ATOM 668 C C . LYS A 1 83 ? -9.534 3.855 -2.207 1.00 96.38 83 LYS A C 1
ATOM 670 O O . LYS A 1 83 ? -10.702 3.707 -1.854 1.00 96.38 83 LYS A O 1
ATOM 675 N N . ARG A 1 84 ? -8.835 2.913 -2.847 1.00 95.44 84 ARG A N 1
ATOM 676 C CA . ARG A 1 84 ? -9.392 1.629 -3.288 1.00 95.44 84 ARG A CA 1
ATOM 677 C C . ARG A 1 84 ? -9.862 0.783 -2.113 1.00 95.44 84 ARG A C 1
ATOM 679 O O . ARG A 1 84 ? -11.014 0.383 -2.110 1.00 95.44 84 ARG A O 1
ATOM 686 N N . TRP A 1 85 ? -9.022 0.621 -1.094 1.00 97.31 85 TRP A N 1
ATOM 687 C CA . TRP A 1 85 ? -9.343 -0.134 0.125 1.00 97.31 85 TRP A CA 1
ATOM 688 C C . TRP A 1 85 ? -10.139 0.675 1.155 1.00 97.31 85 TRP A C 1
ATOM 690 O O . TRP A 1 85 ? -10.279 0.265 2.306 1.00 97.31 85 TRP A O 1
ATOM 700 N N . LYS A 1 86 ? -10.615 1.871 0.775 1.00 96.88 86 LYS A N 1
ATOM 701 C CA . LYS A 1 86 ? -11.464 2.746 1.597 1.00 96.88 86 LYS A CA 1
ATOM 702 C C . LYS A 1 86 ? -10.887 2.992 3.002 1.00 96.88 86 LYS A C 1
ATOM 704 O O . LYS A 1 86 ? -11.645 3.189 3.951 1.00 96.88 86 LYS A O 1
ATOM 709 N N . ILE A 1 87 ? -9.556 3.043 3.148 1.00 96.69 87 ILE A N 1
ATOM 710 C CA . ILE A 1 87 ? -8.875 3.035 4.460 1.00 96.69 87 ILE A CA 1
ATOM 711 C C . ILE A 1 87 ? -9.352 4.183 5.354 1.00 96.69 87 ILE A C 1
ATOM 713 O O . ILE A 1 87 ? -9.548 3.994 6.552 1.00 96.69 87 ILE A O 1
ATOM 717 N N . THR A 1 88 ? -9.622 5.362 4.788 1.00 96.25 88 THR A N 1
ATOM 718 C CA . THR A 1 88 ? -10.149 6.516 5.536 1.00 96.25 88 THR A CA 1
ATOM 719 C C . THR A 1 88 ? -11.483 6.215 6.227 1.00 96.25 88 THR A C 1
ATOM 721 O O . THR A 1 88 ? -11.709 6.668 7.349 1.00 96.25 88 THR A O 1
ATOM 724 N N . LYS A 1 89 ? -12.346 5.418 5.589 1.00 96.19 89 LYS A N 1
ATOM 725 C CA . LYS A 1 89 ? -13.686 5.055 6.077 1.00 96.19 89 LYS A CA 1
ATOM 726 C C . LYS A 1 89 ? -13.725 3.714 6.810 1.00 96.19 89 LYS A C 1
ATOM 728 O O . LYS A 1 89 ? -14.749 3.389 7.386 1.00 96.19 89 LYS A O 1
ATOM 733 N N . LEU A 1 90 ? -12.632 2.955 6.801 1.00 96.25 90 LEU A N 1
ATOM 734 C CA . LEU A 1 90 ? -12.559 1.647 7.444 1.00 96.25 90 LEU A CA 1
ATOM 735 C C . LEU A 1 90 ? -12.791 1.769 8.959 1.00 96.25 90 LEU A 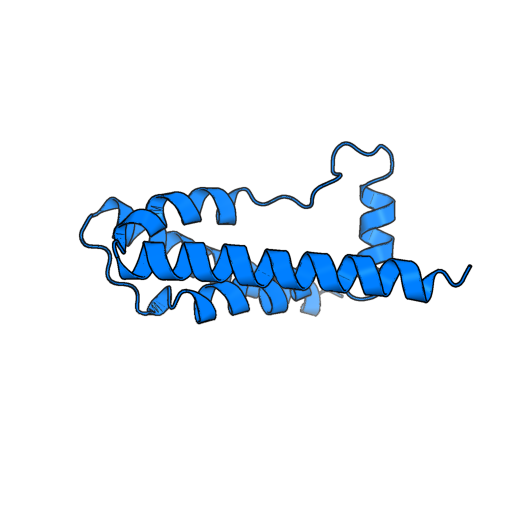C 1
ATOM 737 O O . LEU A 1 90 ? -12.225 2.666 9.588 1.00 96.25 90 LEU A O 1
ATOM 741 N N . GLU A 1 91 ? -13.563 0.866 9.563 1.00 96.94 91 GLU A N 1
ATOM 742 C CA . GLU A 1 91 ? -13.883 0.896 11.001 1.00 96.94 91 GLU A CA 1
ATOM 743 C C . GLU A 1 91 ? -13.366 -0.357 11.735 1.00 96.94 91 GLU A C 1
ATOM 745 O O . GLU A 1 91 ? -14.138 -1.268 12.036 1.00 96.94 91 GLU A O 1
ATOM 750 N N . PRO A 1 92 ? -12.053 -0.435 12.036 1.00 97.62 92 PRO A N 1
ATOM 751 C CA . PRO A 1 92 ? -11.500 -1.498 12.873 1.00 97.62 92 PRO A CA 1
ATOM 752 C C . PRO A 1 92 ? -12.098 -1.476 14.282 1.00 97.62 92 PRO A C 1
ATOM 754 O O . PRO A 1 92 ? -12.280 -0.404 14.873 1.00 97.62 92 PRO A O 1
ATOM 757 N N . LYS A 1 93 ? -12.379 -2.653 14.845 1.00 97.69 93 LYS A N 1
ATOM 758 C CA . LYS A 1 93 ? -12.997 -2.784 16.172 1.00 97.69 93 LYS A CA 1
ATOM 759 C C . LYS A 1 93 ? -11.940 -2.813 17.273 1.00 97.69 93 LYS A C 1
ATOM 761 O O . LYS A 1 93 ? -12.149 -2.231 18.340 1.00 97.69 93 LYS A O 1
ATOM 766 N N . THR A 1 94 ? -10.790 -3.421 16.999 1.00 98.06 94 THR A N 1
ATOM 767 C CA . THR A 1 94 ? -9.665 -3.549 17.931 1.00 98.06 94 THR A CA 1
ATOM 768 C C . THR A 1 94 ? -8.868 -2.250 18.066 1.00 98.06 94 THR A C 1
ATOM 770 O O . THR A 1 94 ? -8.843 -1.388 17.181 1.00 98.06 94 THR A O 1
ATOM 773 N N . LEU A 1 95 ? -8.162 -2.107 19.191 1.00 98.12 95 LEU A N 1
ATOM 774 C CA . LEU A 1 95 ? -7.258 -0.977 19.413 1.00 98.12 95 LEU A CA 1
ATOM 775 C C . LEU A 1 95 ? -6.089 -0.976 18.413 1.00 98.12 95 LEU A C 1
ATOM 777 O O . LEU A 1 95 ? -5.664 0.085 17.955 1.00 98.12 95 LEU A O 1
ATOM 781 N N . GLU A 1 96 ? -5.576 -2.154 18.069 1.00 97.81 96 GLU A N 1
ATOM 782 C CA . GLU A 1 96 ? -4.465 -2.334 17.133 1.00 97.81 96 GLU A CA 1
ATOM 783 C C . GLU A 1 96 ? -4.867 -1.943 15.714 1.00 97.81 96 GLU A C 1
ATOM 785 O O . GLU A 1 96 ? -4.144 -1.184 15.069 1.00 97.81 96 GLU A O 1
ATOM 790 N N . GLY A 1 97 ? -6.049 -2.370 15.258 1.00 98.12 97 GLY A N 1
ATOM 791 C CA . GLY A 1 97 ? -6.598 -1.985 13.961 1.00 98.12 97 GLY A CA 1
ATOM 792 C C . GLY A 1 97 ? -6.792 -0.476 13.838 1.00 98.12 97 GLY A C 1
ATOM 793 O O . GLY A 1 97 ? -6.356 0.130 12.856 1.00 98.12 97 GLY A O 1
ATOM 794 N N . LYS A 1 98 ? -7.353 0.168 14.871 1.00 98.31 98 LYS A N 1
ATOM 795 C CA . LYS A 1 98 ? -7.515 1.634 14.910 1.00 98.31 98 LYS A CA 1
ATOM 796 C C . LYS A 1 98 ? -6.167 2.353 14.825 1.00 98.31 98 LYS A C 1
ATOM 798 O O . LYS A 1 98 ? -6.005 3.250 13.996 1.00 98.31 98 LYS A O 1
ATOM 803 N N . LYS A 1 99 ? -5.180 1.916 15.617 1.00 98.25 99 LYS A N 1
ATOM 804 C CA . LYS A 1 99 ? -3.810 2.457 15.582 1.00 98.25 99 LYS A CA 1
ATOM 805 C C . LYS A 1 99 ? -3.147 2.248 14.220 1.00 98.25 99 LYS A C 1
ATOM 807 O O . LYS A 1 99 ? -2.489 3.155 13.720 1.00 98.25 99 LYS A O 1
ATOM 812 N N . ALA A 1 100 ? -3.307 1.079 13.603 1.00 98.25 100 ALA A N 1
ATOM 813 C CA . ALA A 1 100 ? -2.738 0.775 12.293 1.00 98.25 100 ALA A CA 1
ATOM 814 C C . ALA A 1 100 ? -3.327 1.673 11.196 1.00 98.25 100 ALA A C 1
ATOM 816 O O . ALA A 1 100 ? -2.565 2.298 10.458 1.00 98.25 100 ALA A O 1
ATOM 817 N N . LYS A 1 101 ? -4.659 1.822 11.148 1.00 98.19 101 LYS A N 1
ATOM 818 C CA . LYS A 1 101 ? -5.339 2.771 10.251 1.00 98.19 101 LYS A CA 1
ATOM 819 C C . LYS A 1 101 ? -4.787 4.190 10.424 1.00 98.19 101 LYS A C 1
ATOM 821 O O . LYS A 1 101 ? -4.414 4.832 9.444 1.00 98.19 101 LYS A O 1
ATOM 826 N N . GLU A 1 102 ? -4.712 4.678 11.660 1.00 98.19 102 GLU A N 1
ATOM 827 C CA . GLU A 1 102 ? -4.216 6.026 11.954 1.00 98.19 102 GLU A CA 1
ATOM 828 C C . GLU A 1 102 ? -2.753 6.212 11.522 1.00 98.19 102 GLU A C 1
ATOM 830 O O . GLU A 1 102 ? -2.409 7.217 10.895 1.00 98.19 102 GLU A O 1
ATOM 835 N N . ASN A 1 103 ? -1.897 5.228 11.804 1.00 98.12 103 ASN A N 1
ATOM 836 C CA . ASN A 1 103 ? -0.489 5.246 11.419 1.00 98.12 103 ASN A CA 1
ATOM 837 C C . ASN A 1 103 ? -0.306 5.294 9.901 1.00 98.12 103 ASN A C 1
ATOM 839 O O . ASN A 1 103 ? 0.514 6.079 9.423 1.00 98.12 103 ASN A O 1
ATOM 843 N N . ILE A 1 104 ? -1.084 4.509 9.149 1.00 97.56 104 ILE A N 1
ATOM 844 C CA . ILE A 1 104 ? -1.065 4.526 7.682 1.00 97.56 104 ILE A CA 1
ATOM 845 C C . ILE A 1 104 ? -1.390 5.933 7.170 1.00 97.56 104 ILE A C 1
ATOM 847 O O . ILE A 1 104 ? -0.603 6.506 6.416 1.00 97.56 104 ILE A O 1
ATOM 851 N N . LEU A 1 105 ? -2.504 6.523 7.617 1.00 9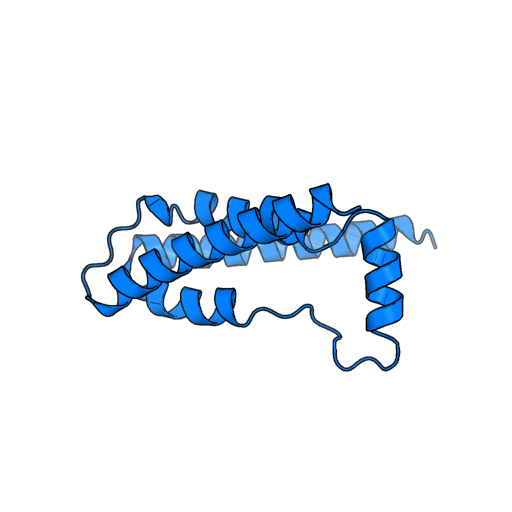7.50 105 LEU A N 1
ATOM 852 C CA . LEU A 1 105 ? -2.939 7.846 7.153 1.00 97.50 105 LEU A CA 1
ATOM 853 C C . LEU A 1 105 ? -1.915 8.938 7.501 1.00 97.50 105 LEU A C 1
ATOM 855 O O . LEU A 1 105 ? -1.537 9.735 6.642 1.00 97.50 105 LEU A O 1
ATOM 859 N N . LYS A 1 106 ? -1.396 8.934 8.736 1.00 97.56 106 LYS A N 1
ATOM 860 C CA . LYS A 1 106 ? -0.338 9.862 9.168 1.00 97.56 106 LYS A CA 1
ATOM 861 C C . LYS A 1 106 ? 0.941 9.702 8.348 1.00 97.56 106 LYS A C 1
ATOM 863 O O . LYS A 1 106 ? 1.598 10.694 8.032 1.00 97.56 106 LYS A O 1
ATOM 868 N N . TYR A 1 107 ? 1.315 8.468 8.022 1.00 96.44 107 TYR A N 1
ATOM 869 C CA . TYR A 1 107 ? 2.522 8.180 7.258 1.00 96.44 107 TYR A CA 1
ATOM 870 C C . TYR A 1 107 ? 2.414 8.675 5.814 1.00 96.44 107 TYR A C 1
ATOM 872 O O . TYR A 1 107 ? 3.324 9.361 5.348 1.00 96.44 107 TYR A O 1
ATOM 880 N N . VAL A 1 108 ? 1.292 8.417 5.136 1.00 94.62 108 VAL A N 1
ATOM 881 C CA . VAL A 1 108 ? 1.057 8.905 3.765 1.00 94.62 108 VAL A CA 1
ATOM 882 C C . VAL A 1 108 ? 1.076 10.435 3.722 1.00 94.62 108 VAL A C 1
ATOM 884 O O . VAL A 1 108 ? 1.788 11.017 2.904 1.00 94.62 108 VAL A O 1
ATOM 887 N N . GLU A 1 109 ? 0.402 11.105 4.660 1.00 95.56 109 GLU A N 1
ATOM 888 C CA . GLU A 1 109 ? 0.436 12.571 4.767 1.00 95.56 109 GLU A CA 1
ATOM 889 C C . GLU A 1 109 ? 1.852 13.113 5.012 1.00 95.56 109 GLU A C 1
ATOM 891 O O . GLU A 1 109 ? 2.267 14.117 4.425 1.00 95.56 109 GLU A O 1
ATOM 896 N N . LYS A 1 110 ? 2.643 12.432 5.849 1.00 95.31 110 LYS A N 1
ATOM 897 C CA . LYS A 1 110 ? 4.052 12.782 6.060 1.00 95.31 110 LYS A CA 1
ATOM 898 C C . LYS A 1 110 ? 4.854 12.671 4.759 1.00 95.31 110 LYS A C 1
ATOM 900 O O . LYS A 1 110 ? 5.624 13.587 4.467 1.00 95.31 110 LYS A O 1
ATOM 905 N N . LEU A 1 111 ? 4.681 11.599 3.983 1.00 94.00 111 LEU A N 1
ATOM 906 C CA . LEU A 1 111 ? 5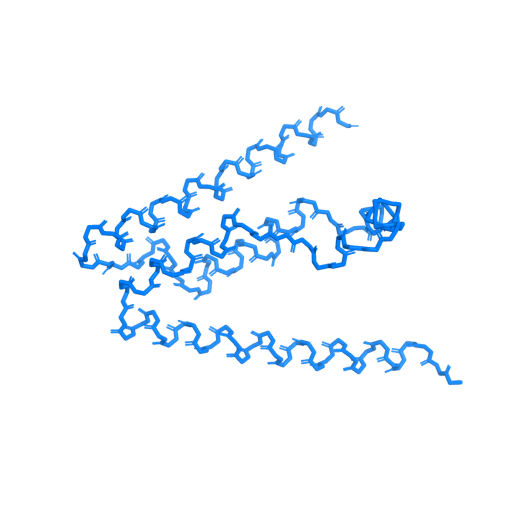.376 11.421 2.703 1.00 94.00 111 LEU A CA 1
ATOM 907 C C . LEU A 1 111 ? 4.994 12.509 1.692 1.00 94.00 111 LEU A C 1
ATOM 909 O O . LEU A 1 111 ? 5.885 13.100 1.082 1.00 94.00 111 LEU A O 1
ATOM 913 N N . LYS A 1 112 ? 3.706 12.860 1.587 1.00 93.50 112 LYS A N 1
ATOM 914 C CA . LYS A 1 112 ? 3.240 13.976 0.743 1.00 93.50 112 LYS A CA 1
ATOM 915 C C . LYS A 1 112 ? 3.926 15.291 1.097 1.00 93.50 112 LYS A C 1
ATOM 917 O O . LYS A 1 112 ? 4.430 15.987 0.219 1.00 93.50 112 LYS A O 1
ATOM 922 N N . ARG A 1 113 ? 4.013 15.617 2.392 1.00 93.81 113 ARG A N 1
ATOM 923 C CA . ARG A 1 113 ? 4.705 16.829 2.868 1.00 93.81 113 ARG A CA 1
ATOM 924 C C . ARG A 1 113 ? 6.196 16.815 2.538 1.00 93.81 113 ARG A C 1
ATOM 926 O O . ARG A 1 113 ? 6.746 17.863 2.206 1.00 93.81 113 ARG A O 1
ATOM 933 N N . ILE A 1 114 ? 6.854 15.661 2.650 1.00 92.25 114 ILE A N 1
ATOM 934 C CA . ILE A 1 114 ? 8.272 15.512 2.295 1.00 92.25 114 ILE A CA 1
ATOM 935 C C . ILE A 1 114 ? 8.463 15.744 0.794 1.00 92.25 114 ILE A C 1
ATOM 937 O O . ILE A 1 114 ? 9.274 16.590 0.426 1.00 92.25 114 ILE A O 1
ATOM 941 N N . ASN A 1 115 ? 7.678 15.077 -0.055 1.00 89.44 115 ASN A N 1
ATOM 942 C CA . ASN A 1 115 ? 7.742 15.252 -1.508 1.00 89.44 115 ASN A CA 1
ATOM 943 C C . ASN A 1 115 ? 7.484 16.711 -1.918 1.00 89.44 115 ASN A C 1
ATOM 945 O O . ASN A 1 115 ? 8.260 17.279 -2.681 1.00 89.44 115 ASN A O 1
ATOM 949 N N . ALA A 1 116 ? 6.478 17.367 -1.331 1.00 89.56 116 ALA A N 1
ATOM 950 C CA . ALA A 1 116 ? 6.198 18.780 -1.590 1.00 89.56 116 ALA A CA 1
ATOM 951 C C . ALA A 1 116 ? 7.369 19.705 -1.203 1.00 89.56 116 ALA A C 1
ATOM 953 O O . ALA A 1 116 ? 7.629 20.695 -1.884 1.00 89.56 116 ALA A O 1
ATOM 954 N N . LYS A 1 117 ? 8.096 19.399 -0.119 1.00 89.12 117 LYS A N 1
ATOM 955 C CA . LYS A 1 117 ? 9.302 20.149 0.272 1.00 89.12 117 LYS A CA 1
ATOM 956 C C . LYS A 1 117 ? 10.476 19.896 -0.670 1.00 89.12 117 LYS A C 1
ATOM 958 O O . LYS A 1 117 ? 11.204 20.837 -0.962 1.00 89.12 117 LYS A O 1
ATOM 963 N N . LEU A 1 118 ? 10.669 18.658 -1.125 1.00 85.62 118 LEU A N 1
ATOM 964 C CA . LEU A 1 118 ? 11.725 18.311 -2.080 1.00 85.62 118 LEU A CA 1
ATOM 965 C C . LEU A 1 118 ? 11.505 19.018 -3.421 1.00 85.62 118 LEU A C 1
ATOM 967 O O . LEU A 1 118 ? 12.437 19.611 -3.948 1.00 85.62 118 LEU A O 1
ATOM 971 N N . LYS A 1 119 ? 10.258 19.066 -3.898 1.00 81.38 119 LYS A N 1
ATOM 972 C CA . LYS A 1 119 ? 9.879 19.767 -5.131 1.00 81.38 119 LYS A CA 1
ATOM 973 C C . LYS A 1 119 ? 10.128 21.276 -5.093 1.00 81.38 119 LYS A C 1
ATOM 975 O O . LYS A 1 119 ? 10.375 21.863 -6.127 1.00 81.38 119 LYS A O 1
ATOM 980 N N . LYS A 1 120 ? 10.070 21.908 -3.913 1.00 78.19 120 LYS A N 1
ATOM 981 C CA . LYS A 1 120 ? 10.384 23.341 -3.742 1.00 78.19 120 LYS A CA 1
ATOM 982 C C . LYS A 1 120 ? 11.886 23.648 -3.712 1.00 78.19 120 LYS A C 1
ATOM 984 O O . LYS A 1 120 ? 12.250 24.817 -3.752 1.00 78.19 120 LYS A O 1
ATOM 989 N N . ARG A 1 121 ? 12.736 22.636 -3.511 1.00 68.62 121 ARG A N 1
ATOM 990 C CA . ARG A 1 121 ? 14.199 22.784 -3.404 1.00 68.62 121 ARG A CA 1
ATOM 991 C C . ARG A 1 121 ? 14.925 22.511 -4.722 1.00 68.62 121 ARG A C 1
ATOM 993 O O . ARG A 1 121 ? 16.102 22.847 -4.807 1.00 68.62 121 ARG A O 1
ATOM 1000 N N . ASN A 1 122 ? 14.240 21.878 -5.670 1.00 54.56 122 ASN A N 1
ATOM 1001 C CA . ASN A 1 122 ? 14.688 21.631 -7.037 1.00 54.56 122 ASN A CA 1
ATOM 1002 C C . ASN A 1 122 ? 14.071 22.674 -7.967 1.00 54.56 122 ASN A C 1
ATOM 1004 O O . ASN A 1 122 ? 14.708 22.958 -8.999 1.00 54.56 122 ASN A O 1
#

InterPro domains:
  IPR005067 Fatty acid desaturase, type 2 [PF03405] (3-121)
  IPR005067 Fatty acid desaturase, type 2 [PTHR31155] (3-120)
  IPR009078 Ferritin-like superfamily [SSF47240] (3-119)
  IPR012348 Ribonucleotide reductase-like [G3DSA:1.10.620.20] (2-122)